Protein AF-A0AA42N3X9-F1 (afdb_monomer)

Foldseek 3Di:
DPDPPPDPPPDPPPPDPDPPCDVVNVPPPPPPPPPVRVVVVVVVVLLVQLLVQLVVCLVVDDPLLSQLQCCCLQVVDQLQVSCVVVVNHPCSVVSVVSPVVSQVVQLVVCVVVVSDPRSCVNSPPDPSPVVHPDDPPVVVVVVVVVPPPD

Structure (mmCIF, N/CA/C/O backbone):
data_AF-A0AA42N3X9-F1
#
_entry.id   AF-A0AA42N3X9-F1
#
loop_
_atom_site.group_PDB
_atom_site.id
_atom_site.type_symbol
_atom_site.label_atom_id
_atom_site.label_alt_id
_atom_site.label_comp_id
_atom_site.label_asym_id
_atom_site.label_entity_id
_atom_site.label_seq_id
_atom_site.pdbx_PDB_ins_code
_atom_site.Cartn_x
_atom_site.Cartn_y
_atom_site.Cartn_z
_atom_site.occupancy
_atom_site.B_iso_or_equiv
_atom_site.auth_seq_id
_atom_site.auth_comp_id
_atom_site.auth_asym_id
_atom_site.auth_atom_id
_atom_site.pdbx_PDB_model_num
ATOM 1 N N . ASP A 1 1 ? 54.870 -9.678 -89.877 1.00 45.59 1 ASP A N 1
ATOM 2 C CA . ASP A 1 1 ? 54.989 -8.823 -88.687 1.00 45.59 1 ASP A CA 1
ATOM 3 C C . ASP A 1 1 ? 53.631 -8.545 -88.094 1.00 45.59 1 ASP A C 1
ATOM 5 O O . ASP A 1 1 ? 52.714 -8.145 -88.798 1.00 45.59 1 ASP A O 1
ATOM 9 N N . VAL A 1 2 ? 53.503 -8.896 -86.821 1.00 51.41 2 VAL A N 1
ATOM 10 C CA . VAL A 1 2 ? 52.288 -8.862 -86.007 1.00 51.41 2 VAL A CA 1
ATOM 11 C C . VAL A 1 2 ? 52.532 -7.785 -84.957 1.00 51.41 2 VAL A C 1
ATOM 13 O O . VAL A 1 2 ? 53.146 -8.078 -83.936 1.00 51.41 2 VAL A O 1
ATOM 16 N N . ALA A 1 3 ? 52.172 -6.532 -85.246 1.00 53.12 3 ALA A N 1
ATOM 17 C CA . ALA A 1 3 ? 52.337 -5.434 -84.283 1.00 53.12 3 ALA A CA 1
ATOM 18 C C . ALA A 1 3 ? 51.477 -4.182 -84.556 1.00 53.12 3 ALA A C 1
ATOM 20 O O . ALA A 1 3 ? 51.714 -3.155 -83.934 1.00 53.12 3 ALA A O 1
ATOM 21 N N . GLU A 1 4 ? 50.479 -4.231 -85.444 1.00 54.44 4 GLU A N 1
ATOM 22 C CA . GLU A 1 4 ? 49.567 -3.095 -85.667 1.00 54.44 4 GLU A CA 1
ATOM 23 C C . GLU A 1 4 ? 48.136 -3.472 -85.283 1.00 54.44 4 GLU A C 1
ATOM 25 O O . GLU A 1 4 ? 47.239 -3.610 -86.105 1.00 54.44 4 GLU A O 1
ATOM 30 N N . ALA A 1 5 ? 47.947 -3.690 -83.987 1.00 58.31 5 ALA A N 1
ATOM 31 C CA . ALA A 1 5 ? 46.645 -3.653 -83.336 1.00 58.31 5 ALA A CA 1
ATOM 32 C C . ALA A 1 5 ? 46.802 -2.736 -82.118 1.00 58.31 5 ALA A C 1
ATOM 34 O O . ALA A 1 5 ? 46.901 -3.191 -80.981 1.00 58.31 5 ALA A O 1
ATOM 35 N N . MET A 1 6 ? 46.964 -1.438 -82.383 1.00 53.47 6 MET A N 1
ATOM 36 C CA . MET A 1 6 ? 46.964 -0.413 -81.344 1.00 53.47 6 MET A CA 1
ATOM 37 C C . MET A 1 6 ? 45.520 -0.237 -80.879 1.00 53.47 6 MET A C 1
ATOM 39 O O . MET A 1 6 ? 44.671 0.256 -81.614 1.00 53.47 6 MET A O 1
ATOM 43 N N . VAL A 1 7 ? 45.264 -0.755 -79.683 1.00 55.72 7 VAL A N 1
ATOM 44 C CA . VAL A 1 7 ? 44.002 -0.725 -78.949 1.00 55.72 7 VAL A CA 1
ATOM 45 C C . VAL A 1 7 ? 43.555 0.728 -78.773 1.00 55.72 7 VAL A C 1
ATOM 47 O O . VAL A 1 7 ? 44.280 1.528 -78.185 1.00 55.72 7 VAL A O 1
ATOM 50 N N . GLU A 1 8 ? 42.371 1.065 -79.288 1.00 52.66 8 GLU A N 1
ATOM 51 C CA . GLU A 1 8 ? 41.624 2.253 -78.870 1.00 52.66 8 GLU A CA 1
ATOM 52 C C . GLU A 1 8 ? 41.312 2.087 -77.377 1.00 52.66 8 GLU A C 1
ATOM 54 O O . GLU A 1 8 ? 40.398 1.357 -76.993 1.00 52.66 8 GLU A O 1
ATOM 59 N N . GLU A 1 9 ? 42.124 2.694 -76.513 1.00 54.12 9 GLU A N 1
ATOM 60 C CA . GLU A 1 9 ? 41.788 2.826 -75.099 1.00 54.12 9 GLU A CA 1
ATOM 61 C C . GLU A 1 9 ? 40.617 3.808 -74.979 1.00 54.12 9 GLU A C 1
ATOM 63 O O . GLU A 1 9 ? 40.784 5.027 -74.973 1.00 54.12 9 GLU A O 1
ATOM 68 N N . GLU A 1 10 ? 39.404 3.260 -74.929 1.00 55.44 10 GLU A N 1
ATOM 69 C CA . GLU A 1 10 ? 38.190 3.990 -74.584 1.00 55.44 10 GLU A CA 1
ATOM 70 C C . GLU A 1 10 ? 38.274 4.405 -73.105 1.00 55.44 10 GLU A C 1
ATOM 72 O O . GLU A 1 10 ? 38.040 3.614 -72.188 1.00 55.44 10 GLU A O 1
ATOM 77 N N . ILE A 1 11 ? 38.683 5.653 -72.858 1.00 61.41 11 ILE A N 1
ATOM 78 C CA . ILE A 1 11 ? 38.709 6.237 -71.516 1.00 61.41 11 ILE A CA 1
ATOM 79 C C . ILE A 1 11 ? 37.264 6.554 -71.121 1.00 61.41 11 ILE A C 1
ATOM 81 O O . ILE A 1 11 ? 36.709 7.586 -71.495 1.00 61.41 11 ILE A O 1
ATOM 85 N N . PHE A 1 12 ? 36.647 5.662 -70.349 1.00 57.53 12 PHE A N 1
ATOM 86 C CA . PHE A 1 12 ? 35.396 5.961 -69.660 1.00 57.53 12 PHE A CA 1
ATOM 87 C C . PHE A 1 12 ? 35.689 6.899 -68.486 1.00 57.53 12 PHE A C 1
ATOM 89 O O . PHE A 1 12 ? 36.140 6.470 -67.422 1.00 57.53 12 PHE A O 1
ATOM 96 N N . GLU A 1 13 ? 35.428 8.192 -68.667 1.00 62.41 13 GLU A N 1
ATOM 97 C CA . GLU A 1 13 ? 35.344 9.139 -67.558 1.00 62.41 13 GLU A CA 1
ATOM 98 C C . GLU A 1 13 ? 34.110 8.785 -66.714 1.00 62.41 13 GLU A C 1
ATOM 100 O O . GLU A 1 13 ? 32.983 9.198 -66.991 1.00 62.41 13 GLU A O 1
ATOM 105 N N . PHE A 1 14 ? 34.306 7.957 -65.687 1.00 64.25 14 PHE A N 1
ATOM 106 C CA . PHE A 1 14 ? 33.275 7.707 -64.689 1.00 64.25 14 PHE A CA 1
ATOM 107 C C . PHE A 1 14 ? 33.075 8.985 -63.878 1.00 64.25 14 PHE A C 1
ATOM 109 O O . PHE A 1 14 ? 33.857 9.292 -62.981 1.00 64.25 14 PHE A O 1
ATOM 116 N N . TYR A 1 15 ? 32.014 9.727 -64.191 1.00 66.19 15 TYR A N 1
ATOM 117 C CA . TYR A 1 15 ? 31.510 10.785 -63.326 1.00 66.19 15 TYR A CA 1
ATOM 118 C C . TYR A 1 15 ? 31.190 10.175 -61.956 1.00 66.19 15 TYR A C 1
ATOM 120 O O . TYR A 1 15 ? 30.197 9.460 -61.804 1.00 66.19 15 TYR A O 1
ATOM 128 N N . GLN A 1 16 ? 32.052 10.415 -60.968 1.00 68.88 16 GLN A N 1
ATOM 129 C CA . GLN A 1 16 ? 31.707 10.193 -59.572 1.00 68.88 16 GLN A CA 1
ATOM 130 C C . GLN A 1 16 ? 31.003 11.463 -59.102 1.00 68.88 16 GLN A C 1
ATOM 132 O O . GLN A 1 16 ? 31.647 12.512 -59.057 1.00 68.88 16 GLN A O 1
ATOM 137 N N . PRO A 1 17 ? 29.688 11.427 -58.830 1.00 64.81 17 PRO A N 1
ATOM 138 C CA . PRO A 1 17 ? 29.059 12.552 -58.170 1.00 64.81 17 PRO A CA 1
ATOM 139 C C . PRO A 1 17 ? 29.758 12.709 -56.822 1.00 64.81 17 PRO A C 1
ATOM 141 O O . PRO A 1 17 ? 29.753 11.776 -56.021 1.00 64.81 17 PRO A O 1
ATOM 144 N N . ASP A 1 18 ? 30.386 13.862 -56.595 1.00 65.25 18 ASP A N 1
ATOM 145 C CA . ASP A 1 18 ? 30.830 14.234 -55.258 1.00 65.25 18 ASP A CA 1
ATOM 146 C C . ASP A 1 18 ? 29.627 14.051 -54.327 1.00 65.25 18 ASP A C 1
ATOM 148 O O . ASP A 1 18 ? 28.556 14.610 -54.592 1.00 65.25 18 ASP A O 1
ATOM 152 N N . ASP A 1 19 ? 29.771 13.233 -53.282 1.00 65.12 19 ASP A N 1
ATOM 153 C CA . ASP A 1 19 ? 28.744 13.062 -52.257 1.00 65.12 19 ASP A CA 1
ATOM 154 C C . ASP A 1 19 ? 28.530 14.422 -51.579 1.00 65.12 19 ASP A C 1
ATOM 156 O O . ASP A 1 19 ? 29.191 14.797 -50.609 1.00 65.12 19 ASP A O 1
ATOM 160 N N . THR A 1 20 ? 27.625 15.222 -52.139 1.00 69.19 20 THR A N 1
ATOM 161 C CA . THR A 1 20 ? 27.231 16.498 -51.560 1.00 69.19 20 THR A CA 1
ATOM 162 C C . THR A 1 20 ? 26.545 16.193 -50.243 1.00 69.19 20 THR A C 1
ATOM 164 O O . THR A 1 20 ? 25.420 15.686 -50.253 1.00 69.19 20 THR A O 1
ATOM 167 N N . LEU A 1 21 ? 27.222 16.509 -49.134 1.00 62.94 21 LEU A N 1
ATOM 168 C CA . LEU A 1 21 ? 26.659 16.528 -47.784 1.00 62.94 21 LEU A CA 1
ATOM 169 C C . LEU A 1 21 ? 25.255 17.135 -47.841 1.00 62.94 21 LEU A C 1
ATOM 171 O O . LEU A 1 21 ? 25.092 18.325 -48.134 1.00 62.94 21 LEU A O 1
ATOM 175 N N . LYS A 1 22 ? 24.224 16.316 -47.616 1.00 71.38 22 LYS A N 1
ATOM 176 C CA . LYS A 1 22 ? 22.849 16.808 -47.624 1.00 71.38 22 LYS A CA 1
ATOM 177 C C . LYS A 1 22 ? 22.599 17.506 -46.299 1.00 71.38 22 LYS A C 1
ATOM 179 O O . LYS A 1 22 ? 23.133 17.117 -45.266 1.00 71.38 22 LYS A O 1
ATOM 184 N N . LEU A 1 23 ? 21.718 18.507 -46.292 1.00 60.03 23 LEU A N 1
ATOM 185 C CA . LEU A 1 23 ? 21.273 19.127 -45.038 1.00 60.03 23 LEU A CA 1
ATOM 186 C C . LEU A 1 23 ? 20.753 18.071 -44.044 1.00 60.03 23 LEU A C 1
ATOM 188 O O . LEU A 1 23 ? 20.976 18.209 -42.851 1.00 60.03 23 LEU A O 1
ATOM 192 N N . ALA A 1 24 ? 20.148 16.985 -44.536 1.00 60.81 24 ALA A N 1
ATOM 193 C CA . ALA A 1 24 ? 19.738 15.837 -43.726 1.00 60.81 24 ALA A CA 1
ATOM 194 C C . ALA A 1 24 ? 20.899 15.122 -43.001 1.00 60.81 24 ALA A C 1
ATOM 196 O O . ALA A 1 24 ? 20.681 14.609 -41.911 1.00 60.81 24 ALA A O 1
ATOM 197 N N . ASP A 1 25 ? 22.116 15.131 -43.554 1.00 64.75 25 ASP A N 1
ATOM 198 C CA . ASP A 1 25 ? 23.309 14.540 -42.924 1.00 64.75 25 ASP A CA 1
ATOM 199 C C . ASP A 1 25 ? 23.894 15.460 -41.835 1.00 64.75 25 ASP A C 1
ATOM 201 O O . ASP A 1 25 ? 24.554 14.999 -40.907 1.00 64.75 25 ASP A O 1
ATOM 205 N N . ILE A 1 26 ? 23.623 16.770 -41.922 1.00 65.75 26 ILE A N 1
ATOM 206 C CA . ILE A 1 26 ? 23.944 17.764 -40.881 1.00 65.75 26 ILE A CA 1
ATOM 207 C C . ILE A 1 26 ? 22.882 17.727 -39.774 1.00 65.75 26 ILE A C 1
ATOM 209 O O . ILE A 1 26 ? 23.201 17.848 -38.592 1.00 65.75 26 ILE A O 1
ATOM 213 N N . PHE A 1 27 ? 21.620 17.499 -40.145 1.00 57.12 27 PHE A N 1
ATOM 214 C CA . PHE A 1 27 ? 20.522 17.201 -39.231 1.00 57.12 27 PHE A CA 1
ATOM 215 C C . PHE A 1 27 ? 20.522 15.716 -38.846 1.00 57.12 27 PHE A C 1
ATOM 217 O O . PHE A 1 27 ? 19.489 15.051 -38.926 1.00 57.12 27 PHE A O 1
ATOM 224 N N . ALA A 1 28 ? 21.656 15.194 -38.369 1.00 60.28 28 ALA A N 1
ATOM 225 C CA . ALA A 1 28 ? 21.600 14.076 -37.437 1.00 60.28 28 ALA A CA 1
ATOM 226 C C . ALA A 1 28 ? 20.764 14.577 -36.258 1.00 60.28 28 ALA A C 1
ATOM 228 O O . ALA A 1 28 ? 21.250 15.350 -35.433 1.00 60.28 28 ALA A O 1
ATOM 229 N N . GLY A 1 29 ? 19.465 14.270 -36.291 1.00 52.66 29 GLY A N 1
ATOM 230 C CA . GLY A 1 29 ? 18.471 14.847 -35.409 1.00 52.66 29 GLY A CA 1
ATOM 231 C C . GLY A 1 29 ? 18.989 14.812 -33.985 1.00 52.66 29 GLY A C 1
ATOM 232 O O . GLY A 1 29 ? 19.122 13.741 -33.391 1.00 52.66 29 GLY A O 1
ATOM 233 N N . SER A 1 30 ? 19.250 15.993 -33.431 1.00 55.19 30 SER A N 1
ATOM 234 C CA . SER A 1 30 ? 19.430 16.249 -32.004 1.00 55.19 30 SER A CA 1
ATOM 235 C C . SER A 1 30 ? 18.092 16.049 -31.279 1.00 55.19 30 SER A C 1
ATOM 237 O O . SER A 1 30 ? 17.588 16.919 -30.578 1.00 55.19 30 SER A O 1
ATOM 239 N N . GLN A 1 31 ? 17.475 14.909 -31.558 1.00 56.25 31 GLN A N 1
ATOM 240 C CA . GLN A 1 31 ? 16.290 14.335 -30.960 1.00 56.25 31 GLN A CA 1
ATOM 241 C C . GLN A 1 31 ? 16.637 12.916 -30.486 1.00 56.25 31 GLN A C 1
ATOM 243 O O . GLN A 1 31 ? 15.775 12.051 -30.390 1.00 56.25 31 GLN A O 1
ATOM 248 N N . HIS A 1 32 ? 17.916 12.653 -30.206 1.00 55.69 32 HIS A N 1
ATOM 249 C CA . HIS A 1 32 ? 18.213 11.716 -29.138 1.00 55.69 32 HIS A CA 1
ATOM 250 C C . HIS A 1 32 ? 17.939 12.482 -27.846 1.00 55.69 32 HIS A C 1
ATOM 252 O O . HIS A 1 32 ? 18.556 13.536 -27.655 1.00 55.69 32 HIS A O 1
ATOM 258 N N . PRO A 1 33 ? 16.967 12.046 -27.024 1.00 56.59 33 PRO A N 1
ATOM 259 C CA . PRO A 1 33 ? 16.810 12.610 -25.694 1.00 56.59 33 PRO A CA 1
ATOM 260 C C . PRO A 1 33 ? 18.180 12.599 -25.010 1.00 56.59 33 PRO A C 1
ATOM 262 O O . PRO A 1 33 ? 18.953 11.653 -25.182 1.00 56.59 33 PRO A O 1
ATOM 265 N N . ASP A 1 34 ? 18.511 13.688 -24.318 1.00 70.75 34 ASP A N 1
ATOM 266 C CA . ASP A 1 34 ? 19.762 13.753 -23.569 1.00 70.75 34 ASP A CA 1
ATOM 267 C C . ASP A 1 34 ? 19.820 12.569 -22.594 1.00 70.75 34 ASP A C 1
ATOM 269 O O . ASP A 1 34 ? 18.784 12.076 -22.140 1.00 70.75 34 ASP A O 1
ATOM 273 N N . VAL A 1 35 ? 21.022 12.100 -22.267 1.00 65.94 35 VAL A N 1
ATOM 274 C CA . VAL A 1 35 ? 21.224 10.934 -21.392 1.00 65.94 35 VAL A CA 1
ATOM 275 C C . VAL A 1 35 ? 20.495 11.124 -20.057 1.00 65.94 35 VAL A C 1
ATOM 277 O O . VAL A 1 35 ? 19.942 10.167 -19.521 1.00 65.94 35 VAL A O 1
ATOM 280 N N . ALA A 1 36 ? 20.416 12.364 -19.562 1.00 66.88 36 ALA A N 1
ATOM 281 C CA . ALA A 1 36 ? 19.625 12.714 -18.386 1.00 66.88 36 ALA A CA 1
ATOM 282 C C . ALA A 1 36 ? 18.119 12.462 -18.588 1.00 66.88 36 ALA A C 1
ATOM 284 O O . ALA A 1 36 ? 17.474 11.859 -17.738 1.00 66.88 36 ALA A O 1
ATOM 285 N N . THR A 1 37 ? 17.565 12.850 -19.737 1.00 65.25 37 THR A N 1
ATOM 286 C CA . THR A 1 37 ? 16.145 12.649 -20.065 1.00 65.25 37 THR A CA 1
ATOM 287 C C . THR A 1 37 ? 15.802 11.173 -20.293 1.00 65.25 37 THR A C 1
ATOM 289 O O . THR A 1 37 ? 14.696 10.751 -19.967 1.00 65.25 37 THR A O 1
ATOM 292 N N . ILE A 1 38 ? 16.733 10.375 -20.830 1.00 67.69 38 ILE A N 1
ATOM 293 C CA . ILE A 1 38 ? 16.565 8.916 -20.956 1.00 67.69 38 ILE A CA 1
ATOM 294 C C . ILE A 1 38 ? 16.540 8.269 -19.571 1.00 67.69 38 ILE A C 1
ATOM 296 O O . ILE A 1 38 ? 15.621 7.511 -19.277 1.00 67.69 38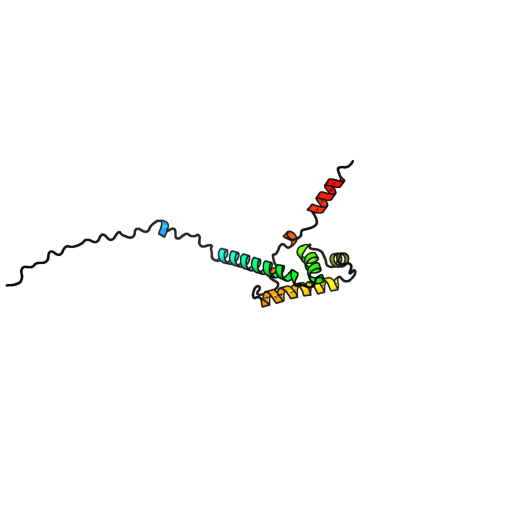 ILE A O 1
ATOM 300 N N . ALA A 1 39 ? 17.497 8.619 -18.708 1.00 66.75 39 ALA A N 1
ATOM 301 C CA . ALA A 1 39 ? 17.569 8.091 -17.349 1.00 66.75 39 ALA A CA 1
ATOM 302 C C . ALA A 1 39 ? 16.314 8.432 -16.524 1.00 66.75 39 ALA A C 1
ATOM 304 O O . ALA A 1 39 ? 15.788 7.572 -15.826 1.00 66.75 39 ALA A O 1
ATOM 305 N N . GLU A 1 40 ? 15.790 9.655 -16.647 1.00 66.38 40 GLU A N 1
ATOM 306 C CA . GLU A 1 40 ? 14.538 10.064 -15.994 1.00 66.38 40 GLU A CA 1
ATOM 307 C C . GLU A 1 40 ? 13.323 9.268 -16.502 1.00 66.38 40 GLU A C 1
ATOM 309 O O . GLU A 1 40 ? 12.452 8.890 -15.719 1.00 66.38 40 GLU A O 1
ATOM 314 N N . GLN A 1 41 ? 13.246 8.994 -17.809 1.00 60.53 41 GLN A N 1
ATOM 315 C CA . GLN A 1 41 ? 12.162 8.191 -18.382 1.00 60.53 41 GLN A CA 1
ATOM 316 C C . GLN A 1 41 ? 12.245 6.723 -17.959 1.00 60.53 41 GLN A C 1
ATOM 318 O O . GLN A 1 41 ? 11.217 6.137 -17.626 1.00 60.53 41 GLN A O 1
ATOM 323 N N . GLU A 1 42 ? 13.444 6.143 -17.938 1.00 63.91 42 GLU A N 1
ATOM 324 C CA . GLU A 1 42 ? 13.674 4.785 -17.438 1.00 63.91 42 GLU A CA 1
ATOM 325 C C . GLU A 1 42 ? 13.314 4.678 -15.950 1.00 63.91 42 GLU A C 1
ATOM 327 O O . GLU A 1 42 ? 12.568 3.779 -15.581 1.00 63.91 42 GLU A O 1
ATOM 332 N N . GLU A 1 43 ? 13.706 5.647 -15.115 1.00 64.88 43 GLU A N 1
ATOM 333 C CA . GLU A 1 43 ? 13.343 5.678 -13.690 1.00 64.88 43 GLU A CA 1
ATOM 334 C C . GLU A 1 43 ? 11.820 5.768 -13.476 1.00 64.88 43 GLU A C 1
ATOM 336 O O . GLU A 1 43 ? 11.265 5.129 -12.579 1.00 64.88 43 GLU A O 1
ATOM 341 N N . LEU A 1 44 ? 11.115 6.542 -14.308 1.00 64.81 44 LEU A N 1
ATOM 342 C CA . LEU A 1 44 ? 9.653 6.622 -14.268 1.00 64.81 44 LEU A CA 1
ATOM 343 C C . LEU A 1 44 ? 8.989 5.303 -14.683 1.00 64.81 44 LEU A C 1
ATOM 345 O O . LEU A 1 44 ? 7.990 4.908 -14.077 1.00 64.81 44 LEU A O 1
ATOM 349 N N . ILE A 1 45 ? 9.527 4.626 -15.699 1.00 68.25 45 ILE A N 1
ATOM 350 C CA . ILE A 1 45 ? 9.035 3.322 -16.156 1.00 68.25 45 ILE A CA 1
ATOM 351 C C . ILE A 1 45 ? 9.279 2.265 -15.075 1.00 68.25 45 ILE A C 1
ATOM 353 O O . ILE A 1 45 ? 8.333 1.568 -14.700 1.00 68.25 45 ILE A O 1
ATOM 357 N N . ASP A 1 46 ? 10.485 2.207 -14.515 1.00 70.31 46 ASP A N 1
ATOM 358 C CA . ASP A 1 46 ? 10.848 1.305 -13.422 1.00 70.31 46 ASP A CA 1
ATOM 359 C C . ASP A 1 46 ? 9.914 1.516 -12.227 1.00 70.31 46 ASP A C 1
ATOM 361 O O . ASP A 1 46 ? 9.244 0.577 -11.793 1.00 70.31 46 ASP A O 1
ATOM 365 N N . ARG A 1 47 ? 9.711 2.768 -11.798 1.00 72.56 47 ARG A N 1
ATOM 366 C CA . ARG A 1 47 ? 8.781 3.104 -10.709 1.00 72.56 47 ARG A CA 1
ATOM 367 C C . ARG A 1 47 ? 7.336 2.711 -11.019 1.00 72.56 47 ARG A C 1
ATOM 369 O O . ARG A 1 47 ? 6.615 2.261 -10.128 1.00 72.56 47 ARG A O 1
ATOM 376 N N . SER A 1 48 ? 6.891 2.865 -12.268 1.00 74.12 48 SER A N 1
ATOM 377 C CA . SER A 1 48 ? 5.545 2.446 -12.678 1.00 74.12 48 SER A CA 1
ATOM 378 C C . SER A 1 48 ? 5.371 0.924 -12.613 1.00 74.12 48 SER A C 1
ATOM 380 O O . SER A 1 48 ? 4.314 0.441 -12.201 1.00 74.12 48 SER A O 1
ATOM 382 N N . SER A 1 49 ? 6.421 0.169 -12.952 1.00 76.44 49 SER A N 1
ATOM 383 C CA . SER A 1 49 ? 6.435 -1.292 -12.880 1.00 76.44 49 SER A CA 1
ATOM 384 C C . SER A 1 49 ? 6.486 -1.800 -11.435 1.00 76.44 49 SER A C 1
ATOM 386 O O . SER A 1 49 ? 5.712 -2.691 -11.079 1.00 76.44 49 SER A O 1
ATOM 388 N N . GLU A 1 50 ? 7.297 -1.163 -10.580 1.00 82.12 50 GLU A N 1
ATOM 389 C CA . GLU A 1 50 ? 7.352 -1.402 -9.134 1.00 82.12 50 GLU A CA 1
ATOM 390 C C . GLU A 1 50 ? 5.977 -1.203 -8.501 1.00 82.12 50 GLU A C 1
ATOM 392 O O . GLU A 1 50 ? 5.477 -2.075 -7.787 1.00 82.12 50 GLU A O 1
ATOM 397 N N . PHE A 1 51 ? 5.328 -0.081 -8.818 1.00 82.75 51 PHE A N 1
ATOM 398 C CA . PHE A 1 51 ? 3.996 0.226 -8.322 1.00 82.75 51 PHE A CA 1
ATOM 399 C C . PHE A 1 51 ? 2.952 -0.793 -8.795 1.00 82.75 51 PHE A C 1
ATOM 401 O O . PHE A 1 51 ? 2.165 -1.279 -7.984 1.00 82.75 51 PHE A O 1
ATOM 408 N N . ALA A 1 52 ? 2.932 -1.141 -10.087 1.00 84.50 52 ALA A N 1
ATOM 409 C CA . ALA A 1 52 ? 1.957 -2.086 -10.630 1.00 84.50 52 ALA A CA 1
ATOM 410 C C . ALA A 1 52 ? 2.083 -3.472 -9.979 1.00 84.50 52 ALA A C 1
ATOM 412 O O . ALA A 1 52 ? 1.075 -4.080 -9.612 1.00 84.50 52 ALA A O 1
ATOM 413 N N . PHE A 1 53 ? 3.315 -3.943 -9.780 1.00 87.06 53 PHE A N 1
ATOM 414 C CA . PHE A 1 53 ? 3.587 -5.205 -9.100 1.00 87.06 53 PHE A CA 1
ATOM 415 C C . PHE A 1 53 ? 3.192 -5.156 -7.617 1.00 87.06 53 PHE A C 1
ATOM 417 O O . PHE A 1 53 ? 2.471 -6.030 -7.134 1.00 87.06 53 PHE A O 1
ATOM 424 N N . ALA A 1 54 ? 3.596 -4.102 -6.901 1.00 87.25 54 ALA A N 1
ATOM 425 C CA . ALA A 1 54 ? 3.240 -3.891 -5.500 1.00 87.25 54 ALA A CA 1
ATOM 426 C C . ALA A 1 54 ? 1.720 -3.818 -5.287 1.00 87.25 54 ALA A C 1
ATOM 428 O O . ALA A 1 54 ? 1.187 -4.378 -4.326 1.00 87.25 54 ALA A O 1
ATOM 429 N N . PHE A 1 55 ? 1.010 -3.154 -6.199 1.00 85.56 55 PHE A N 1
ATOM 430 C CA . PHE A 1 55 ? -0.442 -3.061 -6.164 1.00 85.56 55 PHE A CA 1
ATOM 431 C C . PHE A 1 55 ? -1.104 -4.423 -6.401 1.00 85.56 55 PHE A C 1
ATOM 433 O O . PHE A 1 55 ? -2.061 -4.762 -5.703 1.00 85.56 55 PHE A O 1
ATOM 440 N N . ASP A 1 56 ? -0.578 -5.234 -7.324 1.00 90.38 56 ASP A N 1
ATOM 441 C CA . ASP A 1 56 ? -1.090 -6.585 -7.564 1.00 90.38 56 ASP A CA 1
ATOM 442 C C . ASP A 1 56 ? -0.921 -7.482 -6.323 1.00 90.38 56 ASP A C 1
ATOM 444 O O . ASP A 1 56 ? -1.859 -8.183 -5.942 1.00 90.38 56 ASP A O 1
ATOM 448 N N . LEU A 1 57 ? 0.201 -7.365 -5.601 1.00 92.62 57 LEU A N 1
ATOM 449 C CA . LEU A 1 57 ? 0.459 -8.095 -4.348 1.00 92.62 57 LEU A CA 1
ATOM 450 C C . LEU A 1 57 ? -0.533 -7.781 -3.223 1.00 92.62 57 LEU A C 1
ATOM 452 O O . LEU A 1 57 ? -0.716 -8.595 -2.308 1.00 92.62 57 LEU A O 1
ATOM 456 N N . LEU A 1 58 ? -1.218 -6.631 -3.267 1.00 90.56 58 LEU A N 1
ATOM 457 C CA . LEU A 1 58 ? -2.238 -6.312 -2.269 1.00 90.56 58 LEU A CA 1
ATOM 458 C C . LEU A 1 58 ? -3.306 -7.409 -2.211 1.00 90.56 58 LEU A C 1
ATOM 460 O O . LEU A 1 58 ? -3.804 -7.700 -1.121 1.00 90.56 58 LEU A O 1
ATOM 464 N N . LYS A 1 59 ? -3.638 -8.060 -3.337 1.00 90.44 59 LYS A N 1
ATOM 465 C CA . LYS A 1 59 ? -4.665 -9.115 -3.401 1.00 90.44 59 LYS A CA 1
ATOM 466 C C . LYS A 1 59 ? -4.284 -10.385 -2.631 1.00 90.44 59 LYS A C 1
ATOM 468 O O . LYS A 1 59 ? -5.189 -11.059 -2.128 1.00 90.44 59 LYS A O 1
ATOM 473 N N . ASP A 1 60 ? -2.992 -10.649 -2.468 1.00 93.69 60 ASP A N 1
ATOM 474 C CA . ASP A 1 60 ? -2.453 -11.852 -1.822 1.00 93.69 60 ASP A CA 1
ATOM 475 C C . ASP A 1 60 ? -2.204 -11.643 -0.320 1.00 93.69 60 ASP A C 1
ATOM 477 O O . ASP A 1 60 ? -2.119 -12.588 0.465 1.00 93.69 60 ASP A O 1
ATOM 481 N N . MET A 1 61 ? -2.190 -10.384 0.119 1.00 93.81 61 MET A N 1
ATOM 482 C CA . MET A 1 61 ? -2.004 -10.008 1.515 1.00 93.81 61 MET A CA 1
ATOM 483 C C . MET A 1 61 ? -3.192 -10.432 2.408 1.00 93.81 61 MET A C 1
ATOM 485 O O . MET A 1 61 ? -4.350 -10.343 1.975 1.00 93.81 61 MET A O 1
ATOM 489 N N . PRO A 1 62 ? -2.969 -10.794 3.692 1.00 95.31 62 PRO A N 1
ATOM 490 C CA . PRO A 1 62 ? -4.047 -10.991 4.657 1.00 95.31 62 PRO A CA 1
ATOM 491 C C . PRO A 1 62 ? -5.052 -9.831 4.667 1.00 95.31 62 PRO A C 1
ATOM 493 O O . PRO A 1 62 ? -4.672 -8.659 4.683 1.00 95.31 62 PRO A O 1
ATOM 496 N N . ARG A 1 63 ? -6.355 -10.149 4.718 1.00 94.00 63 ARG A N 1
ATOM 497 C CA . ARG A 1 63 ? -7.441 -9.149 4.613 1.00 94.00 63 ARG A CA 1
ATOM 498 C C . ARG A 1 63 ? -7.285 -7.977 5.584 1.00 94.00 63 ARG A C 1
ATOM 500 O O . ARG A 1 63 ? -7.552 -6.839 5.213 1.00 94.00 63 ARG A O 1
ATOM 507 N N . LEU A 1 64 ? -6.869 -8.263 6.819 1.00 94.50 64 LEU A N 1
ATOM 508 C CA . LEU A 1 64 ? -6.669 -7.245 7.849 1.00 94.50 64 LEU A CA 1
ATOM 509 C C . LEU A 1 64 ? -5.528 -6.289 7.482 1.00 94.50 64 LEU A C 1
ATOM 511 O O . LEU A 1 64 ? -5.704 -5.079 7.566 1.00 94.50 64 LEU A O 1
ATOM 515 N N . TRP A 1 65 ? -4.392 -6.825 7.040 1.00 96.31 65 TRP A N 1
ATOM 516 C CA . TRP A 1 65 ? -3.224 -6.038 6.648 1.00 96.31 65 TRP A CA 1
ATOM 517 C C . TRP A 1 65 ? -3.530 -5.158 5.443 1.00 96.31 65 TRP A C 1
ATOM 519 O O . TRP A 1 65 ? -3.283 -3.961 5.496 1.00 96.31 65 TRP A O 1
ATOM 529 N N . ARG A 1 66 ? -4.180 -5.720 4.416 1.00 95.62 66 ARG A N 1
ATOM 530 C CA . ARG A 1 66 ? -4.606 -4.968 3.229 1.00 95.62 66 ARG A CA 1
ATOM 531 C C . ARG A 1 66 ? -5.503 -3.797 3.602 1.00 95.62 66 ARG A C 1
ATOM 533 O O . ARG A 1 66 ? -5.312 -2.688 3.125 1.00 95.62 66 ARG A O 1
ATOM 540 N N . ARG A 1 67 ? -6.482 -4.033 4.480 1.00 95.50 67 ARG A N 1
ATOM 541 C CA . ARG A 1 67 ? -7.416 -2.991 4.912 1.00 95.50 67 ARG A CA 1
ATOM 542 C C . ARG A 1 67 ? -6.717 -1.903 5.729 1.00 95.50 67 ARG A C 1
ATOM 544 O O . ARG A 1 67 ? -7.015 -0.735 5.529 1.00 95.50 67 ARG A O 1
ATOM 551 N N . ILE A 1 68 ? -5.777 -2.271 6.600 1.00 95.62 68 ILE A N 1
ATOM 552 C CA . ILE A 1 68 ? -4.940 -1.312 7.339 1.00 95.62 68 ILE A CA 1
ATOM 553 C C . ILE A 1 68 ? -4.075 -0.493 6.380 1.00 95.62 68 ILE A C 1
ATOM 555 O O . ILE A 1 68 ? -4.035 0.727 6.499 1.00 95.62 68 ILE A O 1
ATOM 559 N N . PHE A 1 69 ? -3.415 -1.152 5.427 1.00 93.94 69 PHE A N 1
ATOM 560 C CA . PHE A 1 69 ? -2.562 -0.503 4.440 1.00 93.94 69 PHE A CA 1
ATOM 561 C C . PHE A 1 69 ? -3.345 0.535 3.634 1.00 93.94 69 PHE A C 1
ATOM 563 O O . PHE A 1 69 ? -2.936 1.689 3.588 1.00 93.94 69 PHE A O 1
ATOM 570 N N . LEU A 1 70 ? -4.499 0.159 3.073 1.00 92.25 70 LEU A N 1
ATOM 571 C CA . LEU A 1 70 ? -5.338 1.077 2.300 1.00 92.25 70 LEU A CA 1
ATOM 572 C C . LEU A 1 70 ? -5.794 2.271 3.149 1.00 92.25 70 LEU A C 1
ATOM 574 O O . LEU A 1 70 ? -5.589 3.412 2.757 1.00 92.25 70 LEU A O 1
ATOM 578 N N . LEU A 1 71 ? -6.313 2.031 4.354 1.00 93.62 71 LEU A N 1
ATOM 579 C CA . LEU A 1 71 ? -6.7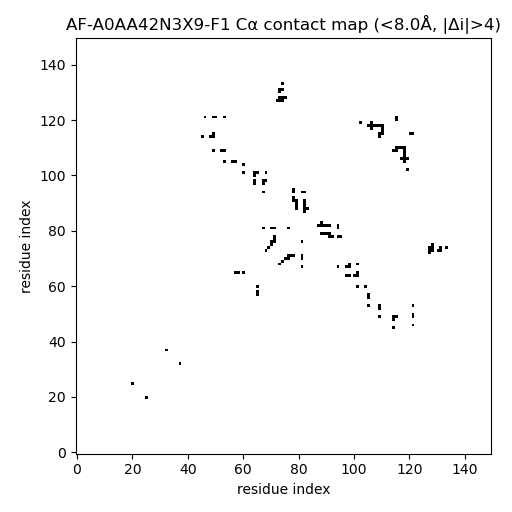98 3.120 5.204 1.00 93.62 71 LEU A CA 1
ATOM 580 C C . LEU A 1 71 ? -5.683 4.095 5.626 1.00 93.62 71 LEU A C 1
ATOM 582 O O . LEU A 1 71 ? -5.937 5.286 5.767 1.00 93.62 71 LEU A O 1
ATOM 586 N N . ILE A 1 72 ? -4.455 3.615 5.852 1.00 93.44 72 ILE A N 1
ATOM 587 C CA . ILE A 1 72 ? -3.352 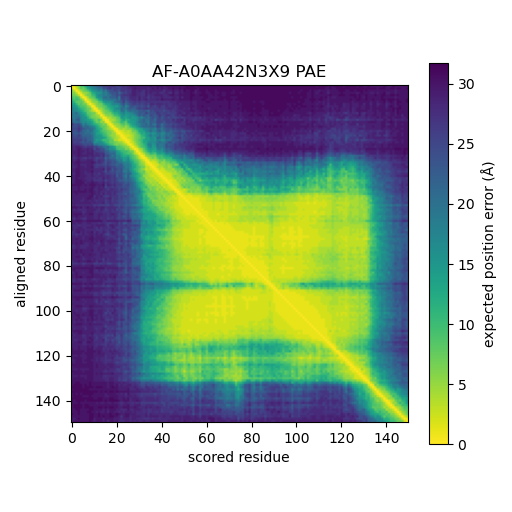4.478 6.306 1.00 93.44 72 ILE A CA 1
ATOM 588 C C . ILE A 1 72 ? -2.605 5.116 5.134 1.00 93.44 72 ILE A C 1
ATOM 590 O O . ILE A 1 72 ? -2.353 6.317 5.157 1.00 93.44 72 ILE A O 1
ATOM 594 N N . ARG A 1 73 ? -2.206 4.326 4.133 1.00 89.56 73 ARG A N 1
ATOM 595 C CA . ARG A 1 73 ? -1.372 4.801 3.022 1.00 89.56 73 ARG A CA 1
ATOM 596 C C . ARG A 1 73 ? -2.192 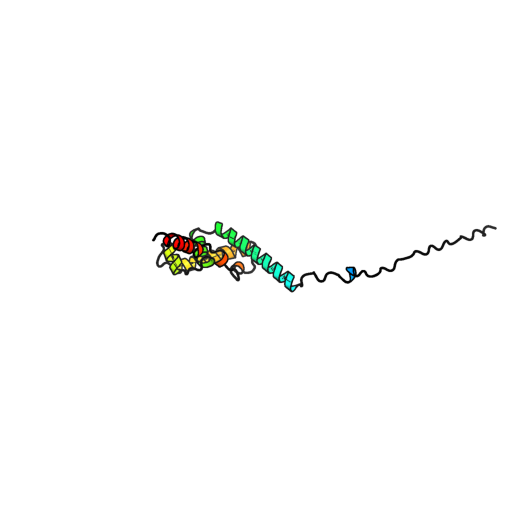5.476 1.937 1.00 89.56 73 ARG A C 1
ATOM 598 O O . ARG A 1 73 ? -1.773 6.527 1.477 1.00 89.56 73 ARG A O 1
ATOM 605 N N . VAL A 1 74 ? -3.346 4.914 1.577 1.00 88.06 74 VAL A N 1
ATOM 606 C CA . VAL A 1 74 ? -4.211 5.464 0.520 1.00 88.06 74 VAL A CA 1
ATOM 607 C C . VAL A 1 74 ? -5.114 6.561 1.072 1.00 88.06 74 VAL A C 1
ATOM 609 O O . VAL A 1 74 ? -5.081 7.680 0.576 1.00 88.06 74 VAL A O 1
ATOM 612 N N . ASP A 1 75 ? -5.863 6.282 2.140 1.00 89.06 75 ASP A N 1
ATOM 613 C CA . ASP A 1 75 ? -6.824 7.250 2.692 1.00 89.06 75 ASP A CA 1
ATOM 614 C C . ASP A 1 75 ? -6.198 8.243 3.694 1.00 89.06 75 ASP A C 1
ATOM 616 O O . ASP A 1 75 ? -6.881 9.135 4.202 1.00 89.06 75 ASP A O 1
ATOM 620 N N . GLY A 1 76 ? -4.907 8.098 4.016 1.00 90.00 76 GLY A N 1
ATOM 621 C CA . GLY A 1 76 ? -4.178 9.023 4.892 1.00 90.00 76 GLY A CA 1
ATOM 622 C C . GLY A 1 76 ? -4.636 9.024 6.356 1.00 90.00 76 GLY A C 1
ATOM 623 O O . GLY A 1 76 ? -4.375 9.984 7.087 1.00 90.00 76 GLY A O 1
ATOM 624 N N . LEU A 1 77 ? -5.342 7.985 6.814 1.00 93.00 77 LEU A N 1
ATOM 625 C CA . LEU A 1 77 ? -5.865 7.925 8.178 1.00 93.00 77 LEU A CA 1
ATOM 626 C C . LEU A 1 77 ? -4.775 7.552 9.188 1.00 93.00 77 LEU A C 1
ATOM 628 O O . LEU A 1 77 ? -3.891 6.736 8.937 1.00 93.00 77 LEU A O 1
ATOM 632 N N . ASN A 1 78 ? -4.873 8.108 10.396 1.00 94.06 78 ASN A N 1
ATOM 633 C CA . ASN A 1 78 ? -3.988 7.721 11.493 1.00 94.06 78 ASN A CA 1
ATOM 634 C C . ASN A 1 78 ? -4.403 6.374 12.115 1.00 94.06 78 ASN A C 1
ATOM 636 O O . ASN A 1 78 ? -5.562 5.958 12.053 1.00 94.06 78 ASN A O 1
ATOM 640 N N . ALA A 1 79 ? -3.452 5.709 12.775 1.00 93.81 79 ALA A N 1
ATOM 641 C CA . ALA A 1 79 ? -3.652 4.382 13.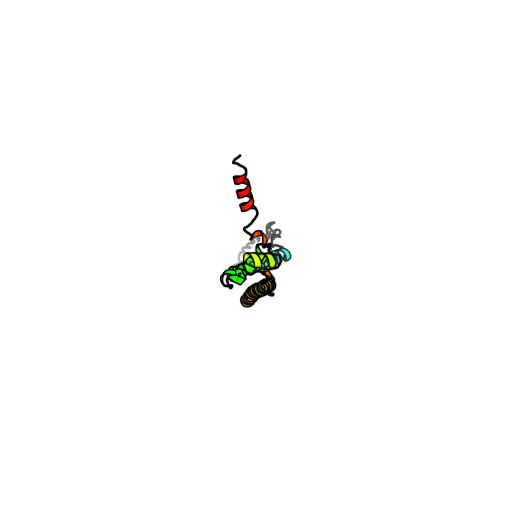358 1.00 93.81 79 ALA A CA 1
ATOM 642 C C . ALA A 1 79 ? -4.790 4.325 14.400 1.00 93.81 79 ALA A C 1
ATOM 644 O O . ALA A 1 79 ? -5.470 3.302 14.490 1.00 93.81 79 ALA A O 1
ATOM 645 N N . SER A 1 80 ? -5.032 5.413 15.142 1.00 93.56 80 SER A N 1
ATOM 646 C CA . SER A 1 80 ? -6.151 5.509 16.089 1.00 93.56 80 SER A CA 1
ATOM 647 C C . SER A 1 80 ? -7.501 5.441 15.360 1.00 93.56 80 SER A C 1
ATOM 649 O O . SER A 1 80 ? -8.296 4.538 15.623 1.00 93.56 80 SER A O 1
ATOM 651 N N . SER A 1 81 ? -7.695 6.281 14.337 1.00 93.44 81 SER A N 1
ATOM 652 C CA . SER A 1 81 ? -8.913 6.310 13.506 1.00 93.44 81 SER A CA 1
ATOM 653 C C . SER A 1 81 ? -9.152 4.969 12.808 1.00 93.44 81 SER A C 1
ATOM 655 O O . SER A 1 81 ? -10.271 4.465 12.756 1.00 93.44 81 SER A O 1
ATOM 657 N N . VAL A 1 82 ? -8.084 4.341 12.310 1.00 94.75 82 VAL A N 1
ATOM 658 C CA . VAL A 1 82 ? -8.163 3.007 11.702 1.00 94.75 82 VAL A CA 1
ATOM 659 C C . VAL A 1 82 ? -8.566 1.946 12.723 1.00 94.75 82 VAL A C 1
ATOM 661 O O . VAL A 1 82 ? -9.371 1.075 12.399 1.00 94.75 82 VAL A O 1
ATOM 664 N N . SER A 1 83 ? -8.065 2.014 13.960 1.00 94.44 83 SER A N 1
ATOM 665 C CA . SER A 1 83 ? -8.459 1.073 15.016 1.00 94.44 83 SER A CA 1
ATOM 666 C C . SER A 1 83 ? -9.952 1.163 15.354 1.00 94.44 83 SER A C 1
ATOM 668 O O . SER A 1 83 ? -10.595 0.133 15.572 1.00 94.44 83 SER A O 1
ATOM 670 N N . GLU A 1 84 ? -10.523 2.369 15.310 1.00 93.75 84 GLU A N 1
ATOM 671 C CA . GLU A 1 84 ? -11.959 2.599 15.479 1.00 93.75 84 GLU A CA 1
ATOM 672 C C . GLU A 1 84 ? -12.760 2.048 14.291 1.00 93.75 84 GLU A C 1
ATOM 674 O O . GLU A 1 84 ? -13.694 1.273 14.489 1.00 93.75 84 GLU A O 1
ATOM 679 N N . ILE A 1 85 ? -12.354 2.358 13.052 1.00 94.00 85 ILE A N 1
ATOM 680 C CA . ILE A 1 85 ? -13.008 1.875 11.818 1.00 94.00 85 ILE A CA 1
ATOM 681 C C . ILE A 1 85 ? -13.001 0.344 11.729 1.00 94.00 85 ILE A C 1
ATOM 683 O O . ILE A 1 85 ? -13.953 -0.269 11.242 1.00 94.00 85 ILE A O 1
ATOM 687 N N . LEU A 1 86 ? -11.916 -0.288 12.176 1.00 92.94 86 LEU A N 1
ATOM 688 C CA . LEU A 1 86 ? -11.763 -1.742 12.188 1.00 92.94 86 LEU A CA 1
ATOM 689 C C . LEU A 1 86 ? -12.419 -2.411 13.404 1.00 92.94 86 LEU A C 1
ATOM 691 O O . LEU A 1 86 ? -12.318 -3.631 13.537 1.00 92.94 86 LEU A O 1
ATOM 695 N N . LEU A 1 87 ? -13.095 -1.643 14.267 1.00 93.06 87 LEU A N 1
ATOM 696 C CA . LEU A 1 87 ? -13.777 -2.122 15.473 1.00 93.06 87 LEU A CA 1
ATOM 697 C C . LEU A 1 87 ? -12.840 -2.895 16.418 1.00 93.06 87 LEU A C 1
ATOM 699 O O . LEU A 1 87 ? -13.228 -3.867 17.068 1.00 93.06 87 LEU A O 1
ATOM 703 N N . ILE A 1 88 ? -11.587 -2.446 16.504 1.00 89.38 88 ILE A N 1
ATOM 704 C CA . ILE A 1 88 ? -10.546 -2.968 17.397 1.00 89.38 88 ILE A CA 1
ATOM 705 C C . ILE A 1 88 ? -9.966 -1.824 18.243 1.00 89.38 88 ILE A C 1
ATOM 707 O O . ILE A 1 88 ? -8.774 -1.515 18.139 1.00 89.38 88 ILE A O 1
ATOM 711 N N . PRO A 1 89 ? -10.795 -1.179 19.083 1.00 78.75 89 PRO A N 1
ATOM 712 C CA . PRO A 1 89 ? -10.381 -0.006 19.840 1.00 78.75 89 PRO A CA 1
ATOM 713 C C . PRO A 1 89 ? -9.212 -0.328 20.777 1.00 78.75 89 PRO A C 1
ATOM 715 O O . PRO A 1 89 ? -9.035 -1.467 21.221 1.00 78.75 89 PRO A O 1
ATOM 718 N N . SER A 1 90 ? -8.395 0.689 21.060 1.00 82.75 90 SER A N 1
ATOM 719 C CA . SER A 1 90 ? -7.199 0.592 21.916 1.00 82.75 90 SER A CA 1
ATOM 720 C C . SER A 1 90 ? -6.106 -0.355 21.397 1.00 82.75 90 SER A C 1
ATOM 722 O O . SER A 1 90 ? -5.183 -0.696 22.135 1.00 82.75 90 SER A O 1
ATOM 724 N N . LYS A 1 91 ? -6.169 -0.770 20.124 1.00 90.25 91 LYS A N 1
ATOM 725 C CA . LYS A 1 91 ? -5.133 -1.583 19.465 1.00 90.25 91 LYS A CA 1
ATOM 726 C C . LYS A 1 91 ? -4.298 -0.790 18.461 1.00 90.25 91 LYS A C 1
ATOM 728 O O . LYS A 1 91 ? -3.830 -1.357 17.476 1.00 90.25 91 LYS A O 1
ATOM 733 N N . GLU A 1 92 ? -4.072 0.496 18.715 1.00 93.19 92 GLU A N 1
ATOM 734 C CA . GLU A 1 92 ? -3.277 1.363 17.837 1.00 93.19 92 GLU A CA 1
ATOM 735 C C . GLU A 1 92 ? -1.879 0.780 17.562 1.00 93.19 92 GLU A C 1
ATOM 737 O O . GLU A 1 92 ? -1.461 0.667 16.409 1.00 93.19 92 GLU A O 1
ATOM 742 N N . ASP A 1 93 ? -1.192 0.299 18.599 1.00 94.12 93 ASP A N 1
ATOM 743 C CA . ASP A 1 93 ? 0.129 -0.323 18.448 1.00 94.12 93 ASP A CA 1
ATOM 744 C C . ASP A 1 93 ? 0.091 -1.594 17.596 1.00 94.12 93 ASP A C 1
ATOM 746 O O . ASP A 1 93 ? 1.053 -1.916 16.898 1.00 94.12 93 ASP A O 1
ATOM 750 N N . ALA A 1 94 ? -1.014 -2.344 17.648 1.00 94.19 94 ALA A N 1
ATOM 751 C CA . ALA A 1 94 ? -1.184 -3.523 16.809 1.00 94.19 94 ALA A CA 1
ATOM 752 C C . ALA A 1 94 ? -1.417 -3.125 15.350 1.00 94.19 94 ALA A C 1
ATOM 754 O O . ALA A 1 94 ? -0.825 -3.736 14.467 1.00 94.19 94 ALA A O 1
ATOM 755 N N . VAL A 1 95 ? -2.203 -2.070 15.103 1.00 95.88 95 VAL A N 1
ATOM 756 C CA . VAL A 1 95 ? -2.403 -1.497 13.764 1.00 95.88 95 VAL A CA 1
ATOM 757 C C . VAL A 1 95 ? -1.068 -1.061 13.160 1.00 95.88 95 VAL A C 1
ATOM 759 O O . VAL A 1 95 ? -0.771 -1.434 12.028 1.00 95.88 95 VAL A O 1
ATOM 762 N N . ARG A 1 96 ? -0.215 -0.371 13.929 1.00 95.38 96 ARG A N 1
ATOM 763 C CA . ARG A 1 96 ? 1.137 0.020 13.488 1.00 95.38 96 ARG A CA 1
ATOM 764 C C . ARG A 1 96 ? 2.017 -1.192 13.166 1.00 95.38 96 ARG A C 1
ATOM 766 O O . ARG A 1 96 ? 2.691 -1.203 12.141 1.00 95.38 96 ARG A O 1
ATOM 773 N N . ARG A 1 97 ? 1.984 -2.233 14.005 1.00 95.88 97 ARG A N 1
ATOM 774 C CA . ARG A 1 97 ? 2.732 -3.483 13.769 1.00 95.88 97 ARG A CA 1
ATOM 775 C C . ARG A 1 97 ? 2.251 -4.237 12.528 1.00 95.88 97 ARG A C 1
ATOM 777 O O . ARG A 1 97 ? 3.075 -4.732 11.768 1.00 95.88 97 ARG A O 1
ATOM 784 N N . TRP A 1 98 ? 0.942 -4.304 12.303 1.00 96.19 98 TRP A N 1
ATOM 785 C CA . TRP A 1 98 ? 0.385 -4.936 11.107 1.00 96.19 98 TRP A CA 1
ATOM 786 C C . TRP A 1 98 ? 0.667 -4.139 9.839 1.00 96.19 98 TRP A C 1
ATOM 788 O O . TRP A 1 98 ? 0.920 -4.751 8.808 1.00 96.19 98 TRP A O 1
ATOM 798 N N . LEU A 1 99 ? 0.679 -2.804 9.910 1.00 95.50 99 LEU A N 1
ATOM 799 C CA . LEU A 1 99 ? 1.129 -1.974 8.793 1.00 95.50 99 LEU A CA 1
ATOM 800 C C . LEU A 1 99 ? 2.592 -2.276 8.443 1.00 95.50 99 LEU A C 1
ATOM 802 O O . LEU A 1 99 ? 2.896 -2.539 7.288 1.00 95.50 99 LEU A O 1
ATOM 806 N N . MET A 1 100 ? 3.477 -2.326 9.443 1.00 94.62 100 MET A N 1
ATOM 807 C CA . MET A 1 100 ? 4.888 -2.668 9.229 1.00 94.62 100 MET A CA 1
ATOM 808 C C . MET A 1 100 ? 5.053 -4.054 8.587 1.00 94.62 100 MET A C 1
ATOM 810 O O . MET A 1 100 ? 5.883 -4.237 7.703 1.00 94.62 100 MET A O 1
ATOM 814 N N . GLN A 1 101 ? 4.238 -5.032 8.990 1.00 95.12 101 GLN A N 1
ATOM 815 C CA . GLN A 1 101 ? 4.222 -6.360 8.371 1.00 95.12 101 GLN A CA 1
ATOM 816 C C . GLN A 1 101 ? 3.680 -6.357 6.938 1.00 95.12 101 GLN A C 1
ATOM 818 O O . GLN A 1 101 ? 4.207 -7.081 6.099 1.00 95.12 101 GLN A O 1
ATOM 823 N N . ALA A 1 102 ? 2.665 -5.542 6.646 1.00 94.69 102 ALA A N 1
ATOM 824 C CA . ALA A 1 102 ? 2.143 -5.360 5.295 1.00 94.69 102 ALA A CA 1
ATOM 825 C C . ALA A 1 102 ? 3.208 -4.779 4.351 1.00 94.6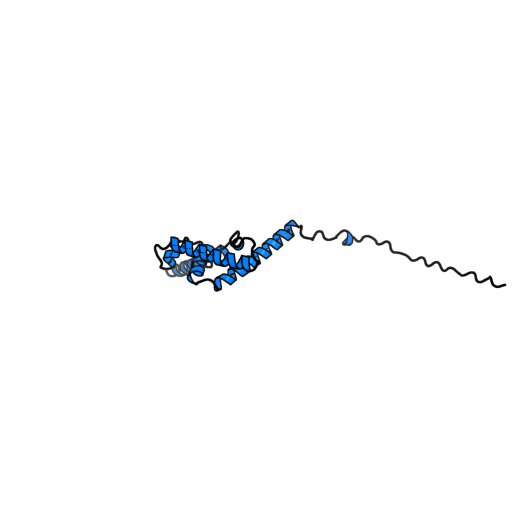9 102 ALA A C 1
ATOM 827 O O . ALA A 1 102 ? 3.390 -5.274 3.243 1.00 94.69 102 ALA A O 1
ATOM 828 N N . GLU A 1 103 ? 3.936 -3.763 4.812 1.00 92.94 103 GLU A N 1
ATOM 829 C CA . GLU A 1 103 ? 5.010 -3.118 4.051 1.00 92.94 103 GLU A CA 1
ATOM 830 C C . GLU A 1 103 ? 6.189 -4.067 3.838 1.00 92.94 103 GLU A C 1
ATOM 832 O O . GLU A 1 103 ? 6.641 -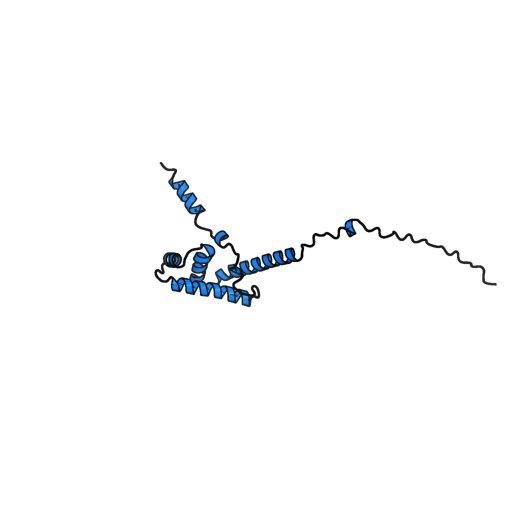4.236 2.709 1.00 92.94 103 GLU A O 1
ATOM 837 N N . ALA A 1 104 ? 6.617 -4.772 4.889 1.00 92.94 104 ALA A N 1
ATOM 838 C CA . ALA A 1 104 ? 7.675 -5.774 4.791 1.00 92.94 104 ALA A CA 1
ATOM 839 C C . ALA A 1 104 ? 7.303 -6.934 3.854 1.00 92.94 104 ALA A C 1
ATOM 841 O O . ALA A 1 104 ? 8.164 -7.441 3.139 1.00 92.94 104 ALA A O 1
ATOM 842 N N . PHE A 1 105 ? 6.029 -7.345 3.833 1.00 93.81 105 PHE A N 1
ATOM 843 C CA . PHE A 1 105 ? 5.540 -8.350 2.892 1.00 93.81 105 PHE A CA 1
ATOM 844 C C . PHE A 1 105 ? 5.748 -7.887 1.449 1.00 93.81 105 PHE A C 1
ATOM 846 O O . PHE A 1 105 ? 6.349 -8.616 0.668 1.00 93.81 105 PHE A O 1
ATOM 853 N N . ILE A 1 106 ? 5.310 -6.676 1.101 1.00 91.94 106 ILE A N 1
ATOM 854 C CA . ILE A 1 106 ? 5.454 -6.164 -0.268 1.00 91.94 106 ILE A CA 1
ATOM 855 C C . ILE A 1 106 ? 6.932 -5.974 -0.624 1.00 91.94 106 ILE A C 1
ATOM 857 O O . ILE A 1 106 ? 7.356 -6.405 -1.693 1.00 91.94 106 ILE A O 1
ATOM 861 N N . ALA A 1 107 ? 7.721 -5.403 0.290 1.00 91.25 107 ALA A N 1
ATOM 862 C CA . ALA A 1 107 ? 9.145 -5.173 0.080 1.00 91.25 107 ALA A CA 1
ATOM 863 C C . ALA A 1 107 ? 9.910 -6.466 -0.225 1.00 91.25 107 ALA A C 1
ATOM 865 O O . ALA A 1 107 ? 10.667 -6.509 -1.191 1.00 91.25 107 ALA A O 1
ATOM 866 N N . ALA A 1 108 ? 9.653 -7.534 0.537 1.00 91.94 108 ALA A N 1
ATOM 867 C CA . ALA A 1 108 ? 10.287 -8.828 0.310 1.00 91.94 108 ALA A CA 1
ATOM 868 C C . ALA A 1 108 ? 9.947 -9.411 -1.072 1.00 91.94 108 ALA A C 1
ATOM 870 O O . ALA A 1 108 ? 10.822 -9.952 -1.738 1.00 91.94 108 ALA A O 1
ATOM 871 N N . HIS A 1 109 ? 8.699 -9.268 -1.528 1.00 92.06 109 HIS A N 1
ATOM 872 C CA . HIS A 1 109 ? 8.284 -9.794 -2.833 1.00 92.06 109 HIS A CA 1
ATOM 873 C C . HIS A 1 109 ? 8.814 -8.949 -3.999 1.00 92.06 109 HIS A C 1
ATOM 875 O O . HIS A 1 109 ? 9.108 -9.494 -5.059 1.00 92.06 109 HIS A O 1
ATOM 881 N N . LEU A 1 110 ? 8.954 -7.631 -3.824 1.00 88.81 110 LEU A N 1
ATOM 882 C CA . LEU A 1 110 ? 9.591 -6.759 -4.816 1.00 88.81 110 LEU A CA 1
ATOM 883 C C . LEU A 1 110 ? 11.083 -7.062 -4.972 1.00 88.81 110 LEU A C 1
ATOM 885 O O . LEU A 1 110 ? 11.589 -7.074 -6.094 1.00 88.81 110 LEU A O 1
ATOM 889 N N . GLU A 1 111 ? 11.773 -7.312 -3.857 1.00 89.31 111 GLU A N 1
ATOM 890 C CA . GLU A 1 111 ? 13.182 -7.709 -3.851 1.00 89.31 111 GLU A CA 1
ATOM 891 C C . GLU A 1 111 ? 13.361 -9.096 -4.485 1.00 89.31 111 GLU A C 1
ATOM 893 O O . GLU A 1 111 ? 14.203 -9.268 -5.364 1.00 89.31 111 GLU A O 1
ATOM 898 N N . GLU A 1 112 ? 12.522 -10.071 -4.117 1.00 89.38 112 GLU A N 1
ATOM 899 C CA . GLU A 1 112 ? 12.555 -11.426 -4.684 1.00 89.38 112 GLU A CA 1
ATOM 900 C C . GLU A 1 112 ? 12.279 -11.435 -6.195 1.00 89.38 112 GLU A C 1
ATOM 902 O O . GLU A 1 112 ? 12.917 -12.179 -6.941 1.00 89.38 112 GLU A O 1
ATOM 907 N N . ALA A 1 113 ? 11.373 -10.576 -6.667 1.00 88.00 113 ALA A N 1
ATOM 908 C CA . ALA A 1 113 ? 11.088 -10.420 -8.090 1.00 88.00 113 ALA A CA 1
ATOM 909 C C . ALA A 1 113 ? 12.183 -9.645 -8.854 1.00 88.00 113 ALA A C 1
ATOM 911 O O . ALA A 1 113 ? 12.129 -9.576 -10.082 1.00 88.00 113 ALA A O 1
ATOM 912 N N . GLY A 1 114 ? 13.162 -9.053 -8.157 1.00 85.62 114 GLY A N 1
ATOM 913 C CA . GLY A 1 114 ? 14.195 -8.201 -8.752 1.00 85.62 114 GLY A CA 1
ATOM 914 C C . GLY A 1 114 ? 13.660 -6.875 -9.300 1.00 85.62 114 GLY A C 1
ATOM 915 O O . GLY A 1 114 ? 14.322 -6.243 -10.119 1.00 85.62 114 GLY A O 1
ATOM 916 N N . VAL A 1 115 ? 12.462 -6.474 -8.867 1.00 82.31 115 VAL A N 1
ATOM 917 C CA . VAL A 1 115 ? 11.737 -5.295 -9.359 1.00 82.31 115 VAL A CA 1
ATOM 918 C C . VAL A 1 115 ? 12.163 -4.032 -8.601 1.00 82.31 115 VAL A C 1
ATOM 920 O O . VAL A 1 115 ? 12.153 -2.955 -9.176 1.00 82.31 115 VAL A O 1
ATOM 923 N N . SER A 1 116 ? 12.605 -4.155 -7.342 1.00 79.88 116 SER A N 1
ATOM 924 C CA . SER A 1 116 ? 13.113 -3.028 -6.543 1.00 79.88 116 SER A CA 1
ATOM 925 C C . SER A 1 116 ? 14.434 -3.376 -5.856 1.00 79.88 116 SER A C 1
ATOM 927 O O . SER A 1 116 ? 14.603 -4.483 -5.347 1.00 79.88 116 SER A O 1
ATOM 929 N N . LYS A 1 117 ? 15.369 -2.418 -5.791 1.00 74.31 117 LYS A N 1
ATOM 930 C CA . LYS A 1 117 ? 16.679 -2.604 -5.129 1.00 74.31 117 LYS A CA 1
ATOM 931 C C . LYS A 1 117 ? 16.618 -2.458 -3.606 1.00 74.31 117 LYS A C 1
ATOM 933 O O . LYS A 1 117 ? 17.469 -3.006 -2.916 1.00 74.31 117 LYS A O 1
ATOM 938 N N . ASN A 1 118 ? 15.653 -1.697 -3.093 1.00 76.38 118 ASN A N 1
ATOM 939 C CA . ASN A 1 118 ? 15.535 -1.357 -1.669 1.00 76.38 118 ASN A CA 1
ATOM 940 C C . ASN A 1 118 ? 14.162 -1.748 -1.080 1.00 76.38 118 ASN A C 1
ATOM 942 O O . ASN A 1 118 ? 13.877 -1.452 0.081 1.00 76.38 118 ASN A O 1
ATOM 946 N N . GLY A 1 119 ? 13.286 -2.377 -1.879 1.00 74.12 119 GLY A N 1
ATOM 947 C CA . GLY A 1 119 ? 11.990 -2.952 -1.481 1.00 74.12 119 GLY A CA 1
ATOM 948 C C . GLY A 1 119 ? 10.916 -1.947 -1.034 1.00 74.12 119 GLY A C 1
ATOM 949 O O . GLY A 1 119 ? 9.728 -2.234 -1.130 1.00 74.12 119 GLY A O 1
ATOM 950 N N . ASN A 1 120 ? 11.304 -0.756 -0.576 1.00 77.94 120 ASN A N 1
ATOM 951 C CA . ASN A 1 120 ? 10.424 0.310 -0.094 1.00 77.94 120 ASN A CA 1
ATOM 952 C C . ASN A 1 120 ? 10.432 1.552 -0.994 1.00 77.94 120 ASN A C 1
ATOM 954 O O . ASN A 1 120 ? 9.737 2.521 -0.687 1.00 77.94 120 ASN A O 1
ATOM 958 N N . ASP A 1 121 ? 11.198 1.547 -2.087 1.00 78.81 121 ASP A N 1
ATOM 959 C CA . ASP A 1 121 ? 11.297 2.700 -2.991 1.00 78.81 121 ASP A CA 1
ATOM 960 C C . ASP A 1 121 ? 9.947 2.998 -3.662 1.00 78.81 121 ASP A C 1
ATOM 962 O O . ASP A 1 121 ? 9.580 4.161 -3.808 1.00 78.81 121 ASP A O 1
ATOM 966 N N . TRP A 1 122 ? 9.133 1.969 -3.918 1.00 78.06 122 TRP A N 1
ATOM 967 C CA . TRP A 1 122 ? 7.758 2.102 -4.414 1.00 78.06 122 TRP A CA 1
ATOM 968 C C . TRP A 1 122 ? 6.809 2.887 -3.487 1.00 78.06 122 TRP A C 1
ATOM 970 O O . TRP A 1 122 ? 5.761 3.342 -3.938 1.00 78.06 122 TRP A O 1
ATOM 980 N N . LEU A 1 123 ? 7.127 3.047 -2.194 1.00 76.88 123 LEU A N 1
ATOM 981 C CA . LEU A 1 123 ? 6.343 3.896 -1.284 1.00 76.88 123 LEU A CA 1
ATOM 982 C C . LEU A 1 123 ? 6.734 5.375 -1.399 1.00 76.88 123 LEU A C 1
ATOM 984 O O . LEU A 1 123 ? 5.947 6.241 -1.008 1.00 76.88 123 LEU A O 1
ATOM 988 N N . GLN A 1 124 ? 7.940 5.671 -1.890 1.00 76.12 124 GLN A N 1
ATOM 989 C CA . GLN A 1 124 ? 8.489 7.021 -1.960 1.00 76.12 124 GLN A CA 1
ATOM 990 C C . GLN A 1 124 ? 7.989 7.744 -3.213 1.00 76.12 124 GLN A C 1
ATOM 992 O O . GLN A 1 124 ? 8.014 7.210 -4.317 1.00 76.12 124 GLN A O 1
ATOM 997 N N . GLY A 1 125 ? 7.536 8.989 -3.050 1.00 67.25 125 GLY A N 1
ATOM 998 C CA . GLY A 1 125 ? 7.127 9.838 -4.176 1.00 67.25 125 GLY A CA 1
ATOM 999 C C . GLY A 1 125 ? 5.813 9.442 -4.862 1.00 67.25 125 GLY A C 1
ATOM 1000 O O . GLY A 1 125 ? 5.421 10.105 -5.819 1.00 67.25 125 GLY A O 1
ATOM 1001 N N . VAL A 1 126 ? 5.111 8.412 -4.377 1.00 71.81 126 VAL A N 1
ATOM 1002 C CA . VAL A 1 126 ? 3.764 8.067 -4.848 1.00 71.81 126 VAL A CA 1
ATOM 1003 C C . VAL A 1 126 ? 2.738 8.967 -4.166 1.00 71.81 126 VAL A C 1
ATOM 1005 O O . 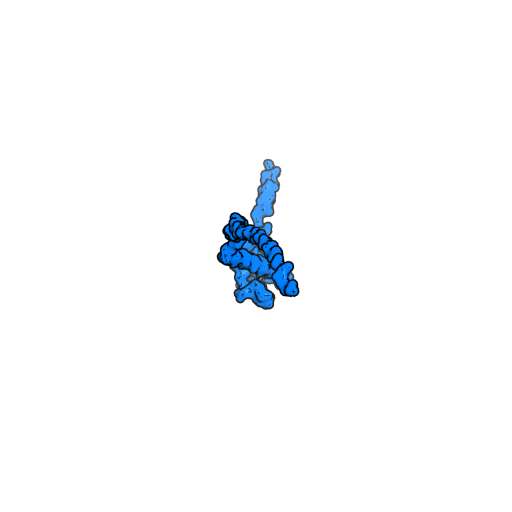VAL A 1 126 ? 2.629 8.985 -2.937 1.00 71.81 126 VAL A O 1
ATOM 1008 N N . ASP A 1 127 ? 1.951 9.692 -4.965 1.00 73.00 127 ASP A N 1
ATOM 1009 C CA . ASP A 1 127 ? 0.761 10.384 -4.467 1.00 73.00 127 ASP A CA 1
ATOM 1010 C C . ASP A 1 127 ? -0.380 9.382 -4.270 1.00 73.00 127 ASP A C 1
ATOM 1012 O O . ASP A 1 127 ? -1.248 9.184 -5.121 1.00 73.00 127 ASP A O 1
ATOM 1016 N N . TRP A 1 128 ? -0.362 8.727 -3.114 1.00 73.00 128 TRP A N 1
ATOM 1017 C CA . TRP A 1 128 ? -1.391 7.775 -2.709 1.00 73.00 128 TRP A CA 1
ATOM 1018 C C . TRP A 1 128 ? -2.787 8.404 -2.607 1.00 73.00 128 TRP A C 1
ATOM 1020 O O . TRP A 1 128 ? -3.786 7.703 -2.766 1.00 73.00 128 TRP A O 1
ATOM 1030 N N . SER A 1 129 ? -2.868 9.725 -2.421 1.00 66.62 129 SER A N 1
ATOM 1031 C CA . SER A 1 129 ? -4.130 10.467 -2.349 1.00 66.62 129 SER A CA 1
ATOM 1032 C C . SER A 1 129 ? -4.895 10.415 -3.671 1.00 66.62 129 SER A C 1
ATOM 1034 O O . SER A 1 129 ? -6.124 10.367 -3.655 1.00 66.62 129 SER A O 1
ATOM 1036 N N . ALA A 1 130 ? -4.195 10.355 -4.811 1.00 70.06 130 ALA A N 1
ATOM 1037 C CA . ALA A 1 130 ? -4.810 10.208 -6.132 1.00 70.06 130 ALA A CA 1
ATOM 1038 C C . ALA A 1 130 ? -5.567 8.875 -6.297 1.00 70.06 130 ALA A C 1
ATOM 1040 O O . ALA A 1 130 ? -6.430 8.750 -7.163 1.00 70.06 130 ALA A O 1
ATOM 1041 N N . LEU A 1 131 ? -5.256 7.884 -5.455 1.00 68.38 131 LEU A N 1
ATOM 1042 C CA . LEU A 1 131 ? -5.912 6.577 -5.422 1.00 68.38 131 LEU A CA 1
ATOM 1043 C C . LEU A 1 131 ? -7.020 6.503 -4.362 1.00 68.38 131 LEU A C 1
ATOM 1045 O O . LEU A 1 131 ? -7.763 5.520 -4.321 1.00 68.38 131 LEU A O 1
ATOM 1049 N N . SER A 1 132 ? -7.143 7.519 -3.503 1.00 66.50 132 SER A N 1
ATOM 1050 C CA . SER A 1 132 ? -8.203 7.587 -2.499 1.00 66.50 132 SER A CA 1
ATOM 1051 C C . SER A 1 132 ? -9.536 7.939 -3.169 1.00 66.50 132 SER A C 1
ATOM 1053 O O . SER A 1 132 ? -9.704 8.995 -3.774 1.00 66.50 132 SER A O 1
ATOM 1055 N N . VAL A 1 133 ? -10.506 7.025 -3.098 1.00 58.75 133 VAL A N 1
ATOM 1056 C CA . VAL A 1 133 ? -11.815 7.175 -3.768 1.00 58.75 133 VAL A CA 1
ATOM 1057 C C . VAL A 1 133 ? -12.846 7.901 -2.884 1.00 58.75 133 VAL A C 1
ATOM 1059 O O . VAL A 1 133 ? -13.938 8.231 -3.334 1.00 58.75 133 VAL A O 1
ATOM 1062 N N . THR A 1 134 ? -12.551 8.202 -1.615 1.00 51.56 134 THR A N 1
ATOM 1063 C CA . THR A 1 134 ? -13.574 8.708 -0.676 1.00 51.56 134 THR A CA 1
ATOM 1064 C C . THR A 1 134 ? -13.021 9.808 0.228 1.00 51.56 134 THR A C 1
ATOM 1066 O O . THR A 1 134 ? -12.156 9.552 1.052 1.00 51.56 134 THR A O 1
ATOM 1069 N N . ARG A 1 135 ? -13.481 11.065 0.140 1.00 47.62 135 ARG A N 1
ATOM 1070 C CA . ARG A 1 135 ? -14.679 11.535 0.876 1.00 47.62 135 ARG A CA 1
ATOM 1071 C C . ARG A 1 135 ? -15.362 12.780 0.267 1.00 47.62 135 ARG A C 1
ATOM 1073 O O . ARG A 1 135 ? -16.503 13.058 0.625 1.00 47.62 135 ARG A O 1
ATOM 1080 N N . SER A 1 136 ? -14.720 13.531 -0.629 1.00 46.88 136 SER A N 1
ATOM 1081 C CA . SER A 1 136 ? -15.231 14.864 -1.005 1.00 46.88 136 SER A CA 1
ATOM 1082 C C . SER A 1 136 ? -16.408 14.848 -1.986 1.00 46.88 136 SER A C 1
ATOM 1084 O O . SER A 1 136 ? -17.329 15.643 -1.820 1.00 46.88 136 SER A O 1
ATOM 1086 N N . GLU A 1 137 ? -16.455 13.935 -2.959 1.00 47.88 137 GLU A N 1
ATOM 1087 C CA . GLU A 1 137 ? -17.534 13.956 -3.965 1.00 47.88 137 GLU A CA 1
ATOM 1088 C C . GLU A 1 137 ? -18.844 13.337 -3.456 1.00 47.88 137 GLU A C 1
ATOM 1090 O O . GLU A 1 137 ? -19.919 13.893 -3.680 1.00 47.88 137 GLU A O 1
ATOM 1095 N N . ALA A 1 138 ? -18.773 12.254 -2.674 1.00 46.66 138 ALA A N 1
ATOM 1096 C CA . ALA A 1 138 ? -19.963 11.616 -2.106 1.00 46.66 138 ALA A CA 1
ATOM 1097 C C . ALA A 1 138 ? -20.631 12.465 -1.005 1.00 46.66 138 ALA A C 1
ATOM 1099 O O . ALA A 1 138 ? -21.857 12.516 -0.924 1.00 46.66 138 ALA A O 1
ATOM 1100 N N . ALA A 1 139 ? -19.848 13.179 -0.185 1.00 48.94 139 ALA A N 1
ATOM 1101 C CA . ALA A 1 139 ? -20.400 14.108 0.804 1.00 48.94 139 ALA A CA 1
ATOM 1102 C C . ALA A 1 139 ? -21.004 15.362 0.143 1.00 48.94 139 ALA A C 1
ATOM 1104 O O . ALA A 1 139 ? -22.016 15.875 0.613 1.00 48.94 139 ALA A O 1
ATOM 1105 N N . SER A 1 140 ? -20.425 15.831 -0.971 1.00 48.50 140 SER A N 1
ATOM 1106 C CA . SER A 1 140 ? -20.949 16.988 -1.707 1.00 48.50 140 SER A CA 1
ATOM 1107 C C . SER A 1 140 ? -22.272 16.682 -2.417 1.00 48.50 140 SER A C 1
ATOM 1109 O O . SER A 1 140 ? -23.159 17.533 -2.417 1.00 48.50 140 SER A O 1
ATOM 1111 N N . LEU A 1 141 ? -22.450 15.466 -2.951 1.00 46.75 141 LEU A N 1
ATOM 1112 C CA . LEU A 1 141 ? -23.728 15.033 -3.531 1.00 46.75 141 LEU A CA 1
ATOM 1113 C C . LEU A 1 141 ? -24.837 14.938 -2.476 1.00 46.75 141 LEU A C 1
ATOM 1115 O O . LEU A 1 141 ? -25.917 15.490 -2.683 1.00 46.75 141 LEU A O 1
ATOM 1119 N N . TRP A 1 142 ? -24.548 14.365 -1.304 1.00 51.25 142 TRP A N 1
ATOM 1120 C CA . TRP A 1 142 ? -25.549 14.257 -0.238 1.00 51.25 142 TRP A CA 1
ATOM 1121 C C . TRP A 1 142 ? -25.928 15.613 0.380 1.00 51.25 142 TRP A C 1
ATOM 1123 O O . TRP A 1 142 ? -27.091 15.840 0.706 1.00 51.25 142 TRP A O 1
ATOM 1133 N N . SER A 1 143 ? -24.978 16.551 0.491 1.00 49.41 143 SER A N 1
ATOM 1134 C CA . SER A 1 143 ? -25.267 17.927 0.927 1.00 49.41 143 SER A CA 1
ATOM 1135 C C . SER A 1 143 ? -26.043 18.753 -0.105 1.00 49.41 143 SER A C 1
ATOM 1137 O O . SER A 1 143 ? -26.637 19.765 0.265 1.00 49.41 143 SER A O 1
ATOM 1139 N N . LYS A 1 144 ? -26.048 18.360 -1.386 1.00 52.91 144 LYS A N 1
ATOM 1140 C CA . LYS A 1 144 ? -26.804 19.058 -2.438 1.00 52.91 144 LYS A CA 1
ATOM 1141 C C . LYS A 1 144 ? -28.248 18.574 -2.539 1.00 52.91 144 LYS A C 1
ATOM 1143 O O . LYS A 1 144 ? -29.124 19.391 -2.795 1.00 52.91 144 LYS A O 1
ATOM 1148 N N . GLU A 1 145 ? -28.502 17.290 -2.293 1.00 53.31 145 GLU A N 1
ATOM 1149 C CA . GLU A 1 145 ? -29.864 16.733 -2.274 1.00 53.31 145 GLU A CA 1
ATOM 1150 C C . GLU A 1 145 ? -30.644 17.100 -1.003 1.00 53.31 145 GLU A C 1
ATOM 1152 O O . GLU A 1 145 ? -31.851 17.293 -1.072 1.00 53.31 145 GLU A O 1
ATOM 1157 N N . ALA A 1 146 ? -29.974 17.294 0.139 1.00 55.56 146 ALA A N 1
ATOM 1158 C CA . ALA A 1 146 ? -30.642 17.669 1.391 1.00 55.56 146 ALA A CA 1
ATOM 1159 C C . ALA A 1 146 ? -31.074 19.150 1.475 1.00 55.56 146 ALA A C 1
ATOM 1161 O O . ALA A 1 146 ? -31.843 19.506 2.359 1.00 55.56 146 ALA A O 1
ATOM 1162 N N . ASN A 1 147 ? -30.589 20.015 0.575 1.00 55.16 147 ASN A N 1
ATOM 1163 C CA . ASN A 1 147 ? -30.885 21.456 0.574 1.00 55.16 147 ASN A CA 1
ATOM 1164 C C . ASN A 1 147 ? -31.935 21.866 -0.476 1.00 55.16 147 ASN A C 1
ATOM 1166 O O . ASN A 1 147 ? -32.088 23.059 -0.737 1.00 55.16 147 ASN A O 1
ATOM 1170 N N . HIS A 1 148 ? -32.627 20.909 -1.110 1.00 54.12 148 HIS A N 1
ATOM 1171 C CA . HIS A 1 148 ? -33.630 21.205 -2.142 1.00 54.12 148 HIS A CA 1
ATOM 1172 C C . HIS A 1 148 ? -35.071 20.798 -1.796 1.00 54.12 148 HIS A C 1
ATOM 1174 O O . HIS A 1 148 ? -35.936 20.846 -2.667 1.00 54.12 148 HIS A O 1
ATOM 1180 N N . GLU A 1 149 ? -35.346 20.488 -0.529 1.00 48.53 149 GLU A N 1
ATOM 1181 C CA . GLU A 1 149 ? -36.704 20.376 0.015 1.00 48.53 149 GLU A CA 1
ATOM 1182 C C . GLU A 1 149 ? -36.869 21.301 1.232 1.00 48.53 149 GLU A C 1
ATOM 1184 O O . GLU A 1 149 ? -36.947 20.840 2.367 1.00 48.53 149 GLU A O 1
ATOM 1189 N N . GLU A 1 150 ? -36.920 22.615 0.995 1.00 41.69 150 GLU A N 1
ATOM 1190 C CA . GLU A 1 150 ? -37.710 23.547 1.820 1.00 41.69 150 GLU A CA 1
ATOM 1191 C C . GLU A 1 150 ? -38.178 24.755 0.995 1.00 41.69 150 GLU A C 1
ATOM 1193 O O . GLU A 1 150 ? -37.349 25.329 0.248 1.00 41.69 150 GLU A O 1
#

Radius of gyration: 34.19 Å; Cα contacts (8 Å, |Δi|>4): 84; chains: 1; bounding box: 93×35×111 Å

pLDDT: mean 74.96, std 16.56, range [41.69, 96.31]

Secondary structure (DSSP, 8-state):
----------------------HHHH---S-SPPHHHHHHHHHHHHHHHHHHHHHHHTTTS-HHHHHHHIIIIIS---HHHHHHHTT-TT-HHHHHHHHHHHHHHHHHHHHHTTS-SSSSGGGSS--GGGG---SHHHHHHHHHHTTS--

Nearest PDB structures (foldseek):
  8z6g-assembly3_F  TM=8.351E-01  e=1.972E-01  Pseudomonas aeruginosa

Organism: Aquipseudomonas alcaligenes (NCBI:txid43263)

Sequence (150 aa):
DVAEAMVEEEIFEFYQPDDTLKLADIFAGSQHP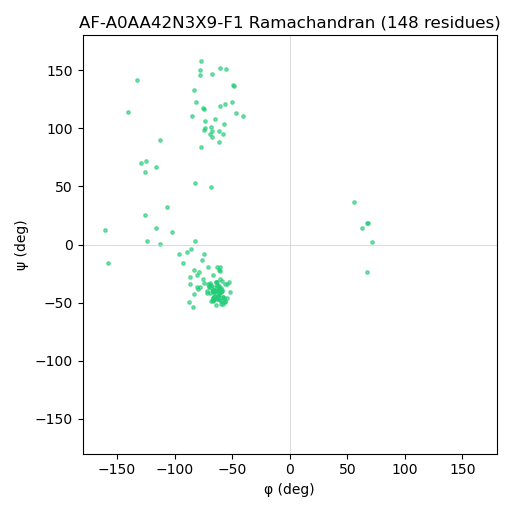DVATIAEQEELIDRSSEFAFAFDLLKDMPRLWRRIFLLIRVDGLNASSVSEILLIPSKEDAVRRWLMQAEAFIAAHLEEAGVSKNGNDWLQGVDWSALSVTRSEAASLWSKEANHEE

Solvent-accessible surface area (backbone atoms only — not comparable to full-atom values): 9112 Å² total; per-residue (Å²): 139,92,82,88,77,82,75,82,80,79,80,76,81,76,84,72,78,75,84,70,82,45,71,68,72,73,51,63,65,91,73,63,70,52,72,67,56,48,53,54,50,50,52,50,50,49,48,51,51,35,39,53,52,52,58,58,50,46,78,77,44,58,71,68,32,40,51,49,40,43,43,37,60,28,61,65,43,54,49,61,61,48,18,52,77,68,73,40,68,95,35,33,72,54,48,51,52,38,37,53,50,43,51,51,53,48,16,53,54,29,40,74,69,69,61,34,96,75,33,53,62,64,67,57,94,58,70,35,61,82,71,39,89,78,63,68,67,67,53,51,51,55,59,56,64,70,70,72,80,128

Mean predicted aligned error: 16.35 Å